Protein AF-A0A7J4XM29-F1 (afdb_monomer_lite)

Organism: NCBI:txid291644

Structure (mmCIF, N/CA/C/O backbone):
data_AF-A0A7J4XM29-F1
#
_entry.id   AF-A0A7J4XM29-F1
#
loop_
_atom_site.group_PDB
_atom_site.id
_atom_site.type_symbol
_atom_site.label_atom_id
_atom_site.label_alt_id
_atom_site.label_comp_id
_atom_site.label_asym_id
_atom_site.label_entity_id
_atom_site.label_seq_id
_atom_site.pdbx_PDB_ins_code
_atom_site.Cartn_x
_atom_site.Cartn_y
_atom_site.Cartn_z
_atom_site.occupancy
_atom_site.B_iso_or_equiv
_atom_site.auth_seq_id
_atom_site.auth_comp_id
_atom_site.auth_asym_id
_atom_site.auth_atom_id
_atom_site.pdbx_PDB_model_num
ATOM 1 N N . MET A 1 1 ? -14.703 -22.993 37.591 1.00 42.66 1 MET A N 1
ATOM 2 C CA . MET A 1 1 ? -14.821 -21.606 37.090 1.00 42.66 1 MET A CA 1
ATOM 3 C C . MET A 1 1 ? -14.765 -21.640 35.570 1.00 42.66 1 MET A C 1
ATOM 5 O O . MET A 1 1 ? -13.708 -21.912 35.021 1.00 42.66 1 MET A O 1
ATOM 9 N N . SER A 1 2 ? -15.906 -21.482 34.892 1.00 49.12 2 SER A N 1
ATOM 10 C CA . SER A 1 2 ? -15.958 -21.470 33.424 1.00 49.12 2 SER A CA 1
ATOM 11 C C . SER A 1 2 ? -15.555 -20.079 32.934 1.00 49.12 2 SER A C 1
ATOM 13 O O . SER A 1 2 ? -16.334 -19.129 33.025 1.00 49.12 2 SER A O 1
ATOM 15 N N . GLY A 1 3 ? -14.299 -19.936 32.511 1.00 53.16 3 GLY A N 1
ATOM 16 C CA . GLY A 1 3 ? -13.792 -18.705 31.917 1.00 53.16 3 GLY A CA 1
ATOM 17 C C . GLY A 1 3 ? -14.450 -18.487 30.561 1.00 53.16 3 GLY A C 1
ATOM 18 O O . GLY A 1 3 ? -14.060 -19.106 29.573 1.00 53.16 3 GLY A O 1
ATOM 19 N N . LYS A 1 4 ? -15.460 -17.616 30.504 1.00 55.41 4 LYS A N 1
ATOM 20 C CA . LYS A 1 4 ? -15.995 -17.112 29.236 1.00 55.41 4 LYS A CA 1
ATOM 21 C C . LYS A 1 4 ? -14.848 -16.416 28.494 1.00 55.41 4 LYS A C 1
ATOM 23 O O . LYS A 1 4 ? -14.436 -15.330 28.894 1.00 55.41 4 LYS A O 1
ATOM 28 N N . LYS A 1 5 ? -14.318 -17.036 27.433 1.00 58.31 5 LYS A N 1
ATOM 29 C CA . LYS A 1 5 ? -13.431 -16.353 26.482 1.00 58.31 5 LYS A CA 1
ATOM 30 C C . LYS A 1 5 ? -14.213 -15.166 25.916 1.00 58.31 5 LYS A C 1
ATOM 32 O O . LYS A 1 5 ? -15.247 -15.372 25.279 1.00 58.31 5 LYS A O 1
ATOM 37 N N . LYS A 1 6 ? -13.765 -13.937 26.194 1.00 58.62 6 LYS A N 1
ATOM 38 C CA . LYS A 1 6 ? -14.266 -12.748 25.495 1.00 58.62 6 LYS A CA 1
ATOM 39 C C . LYS A 1 6 ? -14.038 -12.994 24.003 1.00 58.62 6 LYS A C 1
ATOM 41 O O . LYS A 1 6 ? -12.920 -13.318 23.613 1.00 58.62 6 LYS A O 1
ATOM 46 N N . LYS A 1 7 ? -15.098 -12.920 23.193 1.00 61.44 7 LYS A N 1
ATOM 47 C CA . LYS A 1 7 ? -14.943 -12.843 21.739 1.00 61.44 7 LYS A CA 1
ATOM 48 C C . LYS A 1 7 ? -14.184 -11.549 21.472 1.00 61.44 7 LYS A C 1
ATOM 50 O O . LYS A 1 7 ? -14.663 -10.486 21.848 1.00 61.44 7 LYS A O 1
ATOM 55 N N . GLU A 1 8 ? -12.984 -11.665 20.929 1.00 72.81 8 GLU A N 1
ATOM 56 C CA . GLU A 1 8 ? -12.217 -10.518 20.469 1.00 72.81 8 GLU A CA 1
ATOM 57 C C . GLU A 1 8 ? -12.976 -9.919 19.281 1.00 72.81 8 GLU A C 1
ATOM 59 O O . GLU A 1 8 ? -13.204 -10.593 18.273 1.00 72.81 8 GLU A O 1
ATOM 64 N N . GLU A 1 9 ? -13.495 -8.706 19.453 1.00 78.25 9 GLU A N 1
ATOM 65 C CA . GLU A 1 9 ? -14.190 -8.001 18.382 1.00 78.25 9 GLU A CA 1
ATOM 66 C C . GLU A 1 9 ? -13.149 -7.543 17.365 1.00 78.25 9 GLU A C 1
ATOM 68 O O . GLU A 1 9 ? -12.278 -6.728 17.659 1.00 78.25 9 GLU A O 1
ATOM 73 N N . LEU A 1 10 ? -13.213 -8.117 16.163 1.00 78.00 10 LEU A N 1
ATOM 74 C CA . LEU A 1 10 ? -12.356 -7.708 15.061 1.00 78.00 10 LEU A CA 1
ATOM 75 C C . LEU A 1 10 ? -12.728 -6.289 14.630 1.00 78.00 10 LEU A C 1
ATOM 77 O O . LEU A 1 10 ? -13.909 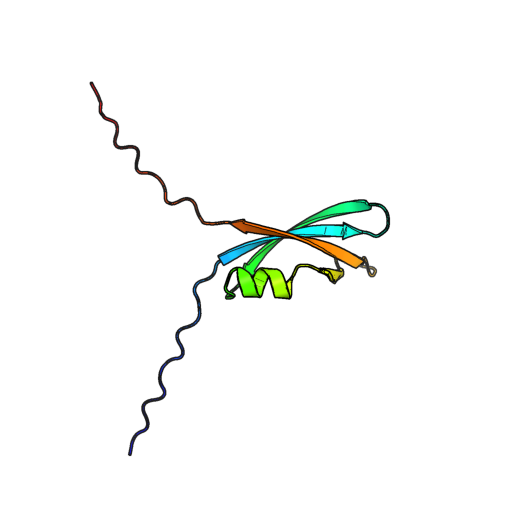-5.996 14.429 1.00 78.00 10 LEU A O 1
ATOM 81 N N . LEU A 1 11 ? -11.716 -5.450 14.402 1.00 81.25 11 LEU A N 1
ATOM 82 C CA . LEU A 1 11 ? -11.906 -4.120 13.827 1.00 81.25 11 LEU A CA 1
ATOM 83 C C . LEU A 1 11 ? -12.710 -4.196 12.513 1.00 81.25 11 LEU A C 1
ATOM 85 O O . LEU A 1 11 ? -12.557 -5.170 11.755 1.00 81.25 11 LEU A O 1
ATOM 89 N N . PRO A 1 12 ? -13.562 -3.192 12.223 1.00 85.81 12 PRO A N 1
ATOM 90 C CA . PRO A 1 12 ? -14.254 -3.108 10.945 1.00 85.81 12 PRO A CA 1
ATOM 91 C C . PRO A 1 12 ? -13.245 -3.011 9.797 1.00 85.81 12 PRO A C 1
ATOM 93 O O . PRO A 1 12 ? -12.123 -2.535 9.971 1.00 85.81 12 PRO A O 1
ATOM 96 N N . PHE A 1 13 ? -13.643 -3.481 8.615 1.00 89.00 13 PHE A N 1
ATOM 97 C CA . PHE A 1 13 ? -12.830 -3.274 7.424 1.00 89.00 13 PHE A CA 1
ATOM 98 C C . PHE A 1 13 ? -12.866 -1.803 7.010 1.00 89.00 13 PHE A C 1
ATOM 100 O O . PHE A 1 13 ? -13.942 -1.210 6.929 1.00 89.00 13 PHE A O 1
ATOM 107 N N . ILE A 1 14 ? -11.698 -1.262 6.681 1.00 91.44 14 ILE A N 1
ATOM 108 C CA . ILE A 1 14 ? -11.547 -0.029 5.908 1.00 91.44 14 ILE A CA 1
ATOM 109 C C . ILE A 1 14 ? -10.933 -0.373 4.553 1.00 91.44 14 ILE A C 1
ATOM 111 O O . ILE A 1 14 ? -10.179 -1.341 4.442 1.00 91.44 14 ILE A O 1
ATOM 115 N N . TYR A 1 15 ? -11.242 0.410 3.525 1.00 94.94 15 TYR A N 1
ATOM 116 C CA . TYR A 1 15 ? -10.582 0.291 2.231 1.00 94.94 15 TYR A CA 1
ATOM 117 C C . TYR A 1 15 ? -9.439 1.290 2.167 1.00 94.94 15 TYR A C 1
ATOM 119 O O . TYR A 1 15 ? -9.619 2.465 2.472 1.00 94.94 15 TYR A O 1
ATOM 127 N N . VAL A 1 16 ? -8.262 0.828 1.761 1.00 96.69 16 VAL A N 1
ATOM 128 C CA . VAL A 1 16 ? -7.088 1.686 1.601 1.00 96.69 16 VAL A CA 1
ATOM 129 C C . VAL A 1 16 ? -6.619 1.620 0.165 1.00 96.69 16 VAL A C 1
ATOM 131 O O . VAL A 1 16 ? -6.394 0.533 -0.369 1.00 96.69 16 VAL A O 1
ATOM 134 N N . LYS A 1 17 ? -6.470 2.787 -0.458 1.00 98.06 17 LYS A N 1
ATOM 135 C CA . LYS A 1 17 ? -5.776 2.954 -1.731 1.00 98.06 17 LYS A CA 1
ATOM 136 C C . LYS A 1 17 ? -4.305 3.238 -1.448 1.00 98.06 17 LYS A C 1
ATOM 138 O O . LYS A 1 17 ? -3.972 4.226 -0.800 1.00 98.06 17 LYS A O 1
ATOM 143 N N . VAL A 1 18 ? -3.437 2.354 -1.913 1.00 98.31 18 VAL A N 1
ATOM 144 C CA . VAL A 1 18 ? -1.990 2.387 -1.701 1.00 98.31 18 VAL A CA 1
ATOM 145 C C . VAL A 1 18 ? -1.334 2.882 -2.980 1.00 98.31 18 VAL A C 1
ATOM 147 O O . VAL A 1 18 ? -1.474 2.243 -4.020 1.00 98.31 18 VAL A O 1
ATOM 150 N N . PHE A 1 19 ? -0.637 4.014 -2.909 1.00 98.69 19 PHE A N 1
ATOM 151 C CA . PHE A 1 19 ? 0.058 4.617 -4.044 1.00 98.69 19 PHE A CA 1
ATOM 152 C C . PHE A 1 19 ? 1.529 4.227 -4.021 1.00 98.69 19 PHE A C 1
ATOM 154 O O . PHE A 1 19 ? 2.220 4.397 -3.012 1.00 98.69 19 PHE A O 1
ATOM 161 N N . LEU A 1 20 ? 2.005 3.725 -5.152 1.00 98.69 20 LEU A N 1
ATOM 162 C CA . LEU A 1 20 ? 3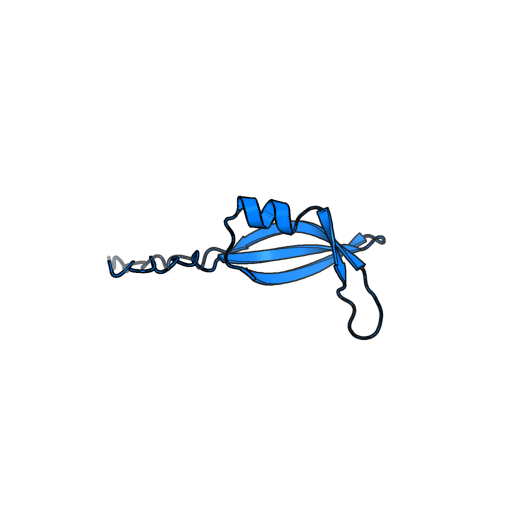.313 3.121 -5.317 1.00 98.69 20 LEU A CA 1
ATOM 163 C C . LEU A 1 20 ? 4.131 3.884 -6.352 1.00 98.69 20 LEU A C 1
ATOM 165 O O . LEU A 1 20 ? 3.593 4.348 -7.353 1.00 98.69 20 LEU A O 1
ATOM 169 N N . ARG A 1 21 ? 5.442 3.985 -6.135 1.00 98.69 21 ARG A N 1
ATOM 170 C CA . ARG A 1 21 ? 6.384 4.566 -7.093 1.00 98.69 21 ARG A CA 1
ATOM 171 C C . ARG A 1 21 ? 7.649 3.724 -7.168 1.00 98.69 21 ARG A C 1
ATOM 173 O O . ARG A 1 21 ? 8.226 3.384 -6.137 1.00 98.69 21 ARG A O 1
ATOM 180 N N . ASP A 1 22 ? 8.085 3.376 -8.371 1.00 98.12 22 ASP A N 1
ATOM 181 C CA . ASP A 1 22 ? 9.357 2.679 -8.563 1.00 98.12 22 ASP A CA 1
ATOM 182 C C . ASP A 1 22 ? 10.562 3.641 -8.484 1.00 98.12 22 ASP A C 1
ATOM 184 O O . ASP A 1 22 ? 10.431 4.851 -8.283 1.00 98.12 22 ASP A O 1
ATOM 188 N N . ARG A 1 23 ? 11.776 3.106 -8.652 1.00 96.44 23 ARG A N 1
ATOM 189 C CA . ARG A 1 23 ? 13.010 3.913 -8.628 1.00 96.44 23 ARG A CA 1
ATOM 190 C C . ARG A 1 23 ? 13.159 4.865 -9.820 1.00 96.44 23 ARG A C 1
ATOM 192 O O . ARG A 1 23 ? 13.954 5.794 -9.733 1.00 96.44 23 ARG A O 1
ATOM 199 N N . GLN A 1 24 ? 12.449 4.619 -10.918 1.00 97.31 24 GLN A N 1
ATOM 200 C CA . GLN A 1 24 ? 12.478 5.439 -12.132 1.00 97.31 24 GLN A CA 1
ATOM 201 C C . GLN A 1 24 ? 11.388 6.522 -12.118 1.00 97.31 24 GLN A C 1
ATOM 203 O O . GLN A 1 24 ? 11.371 7.388 -12.988 1.00 97.31 24 GLN A O 1
ATOM 208 N N . GLY A 1 25 ? 10.504 6.505 -11.116 1.00 97.38 25 GLY A N 1
ATOM 209 C CA . GLY A 1 25 ? 9.407 7.451 -10.963 1.00 97.38 25 GLY A CA 1
ATOM 210 C C . GLY A 1 25 ? 8.082 6.976 -11.557 1.00 97.38 25 GLY A C 1
ATOM 211 O O . GLY A 1 25 ? 7.122 7.742 -11.527 1.00 97.38 25 GLY A O 1
ATOM 212 N N . LYS A 1 26 ? 7.990 5.739 -12.062 1.00 97.94 26 LYS A N 1
ATOM 213 C CA . LYS A 1 26 ? 6.727 5.169 -12.537 1.00 97.94 26 LYS A CA 1
ATOM 214 C C . LYS A 1 26 ? 5.797 4.928 -11.355 1.00 97.94 26 LYS A C 1
ATOM 216 O O . LYS A 1 26 ? 6.180 4.278 -10.382 1.00 97.94 26 LYS A O 1
ATOM 221 N N . GLU A 1 27 ? 4.578 5.441 -11.465 1.00 98.06 27 GLU A N 1
ATOM 222 C CA . GLU A 1 27 ? 3.543 5.317 -10.441 1.00 98.06 27 GLU A CA 1
ATOM 223 C C . GLU A 1 27 ? 2.562 4.183 -10.755 1.00 98.06 27 GLU A C 1
ATOM 225 O O . GLU A 1 27 ? 2.315 3.862 -11.918 1.00 98.06 27 GLU A O 1
ATOM 230 N N . ASP A 1 28 ? 2.013 3.583 -9.703 1.00 97.62 28 ASP A N 1
ATOM 231 C CA . ASP A 1 28 ? 0.932 2.596 -9.749 1.00 97.62 28 ASP A CA 1
ATOM 232 C C . ASP A 1 28 ? 0.117 2.671 -8.444 1.00 97.62 28 ASP A C 1
ATOM 234 O O . ASP A 1 28 ? 0.501 3.367 -7.498 1.00 97.62 28 ASP A O 1
ATOM 238 N N . TYR A 1 29 ? -1.013 1.974 -8.361 1.00 97.88 29 TYR A N 1
ATOM 239 C CA . TYR A 1 29 ? -1.775 1.858 -7.125 1.00 97.88 29 TYR A CA 1
ATOM 240 C C . TYR A 1 29 ? -2.562 0.553 -7.038 1.00 97.88 29 TYR A C 1
ATOM 242 O O . TYR A 1 29 ? -2.943 -0.048 -8.037 1.00 97.88 29 TYR A O 1
ATOM 250 N N . PHE A 1 30 ? -2.898 0.162 -5.813 1.00 96.44 30 PHE A N 1
ATOM 251 C CA . PHE A 1 30 ? -3.899 -0.872 -5.564 1.00 96.44 30 PHE A CA 1
ATOM 252 C C . PHE A 1 30 ? -4.829 -0.464 -4.425 1.00 96.44 30 PHE A C 1
ATOM 254 O O . PHE A 1 30 ? -4.486 0.370 -3.588 1.00 96.44 30 PHE A O 1
ATOM 261 N N . THR A 1 31 ? -6.014 -1.063 -4.383 1.00 96.62 31 THR A N 1
ATOM 262 C CA . THR A 1 31 ? -6.970 -0.883 -3.288 1.00 96.62 31 THR A CA 1
ATOM 263 C C . THR A 1 31 ? -7.175 -2.209 -2.580 1.00 96.62 31 THR A C 1
ATOM 265 O O . THR A 1 31 ? -7.372 -3.234 -3.229 1.00 96.62 31 THR A O 1
ATOM 268 N N . THR A 1 32 ? -7.137 -2.199 -1.251 1.00 95.31 32 THR A N 1
ATOM 269 C CA . THR A 1 32 ? -7.312 -3.412 -0.449 1.00 95.31 32 THR A CA 1
ATOM 270 C C . THR A 1 32 ? -8.127 -3.142 0.819 1.00 95.31 32 THR A C 1
ATOM 272 O O . THR A 1 32 ? -7.960 -2.083 1.433 1.00 95.31 32 THR A O 1
ATOM 275 N N . PRO A 1 33 ? -9.031 -4.057 1.219 1.00 95.00 33 PRO A N 1
ATOM 276 C CA . PRO A 1 33 ? -9.677 -3.994 2.520 1.00 95.00 33 PRO A CA 1
ATOM 277 C C . PRO A 1 33 ? -8.727 -4.488 3.623 1.00 95.00 33 PRO A C 1
ATOM 279 O O . PRO A 1 33 ? -8.152 -5.572 3.525 1.00 95.00 33 PRO A O 1
ATOM 282 N N . ILE A 1 34 ? -8.606 -3.735 4.715 1.00 93.81 34 ILE A N 1
ATOM 283 C CA . ILE A 1 34 ? -7.776 -4.090 5.879 1.00 93.81 34 ILE A CA 1
ATOM 284 C C . ILE A 1 34 ? -8.551 -3.916 7.184 1.00 93.81 34 ILE A C 1
ATOM 286 O O . ILE A 1 34 ? -9.502 -3.144 7.254 1.00 93.81 34 ILE A O 1
ATOM 290 N N . ARG A 1 35 ? -8.122 -4.621 8.236 1.00 92.75 35 ARG A N 1
ATOM 291 C CA . ARG A 1 35 ? -8.629 -4.459 9.610 1.00 92.75 35 ARG A CA 1
ATOM 292 C C . ARG A 1 35 ? -7.588 -3.768 10.485 1.00 92.75 35 ARG A C 1
ATOM 294 O O . ARG A 1 35 ? -7.104 -4.347 11.451 1.00 92.75 35 ARG A O 1
ATOM 301 N N . LEU A 1 36 ? -7.206 -2.566 10.079 1.00 92.06 36 LEU A N 1
ATOM 302 C CA . LEU A 1 36 ? -6.298 -1.685 10.805 1.00 92.06 36 LEU A CA 1
ATOM 303 C C . LEU A 1 36 ? -6.991 -0.341 11.001 1.00 92.06 36 LEU A C 1
ATOM 305 O O . LEU A 1 36 ? -7.843 0.039 10.198 1.00 92.06 36 LEU A O 1
ATOM 309 N N . THR A 1 37 ? -6.608 0.383 12.045 1.00 92.50 37 THR A N 1
ATOM 310 C CA . THR A 1 37 ? -6.909 1.816 12.138 1.00 92.50 37 THR A CA 1
ATOM 311 C C . THR A 1 37 ? -6.166 2.585 11.043 1.00 92.50 37 THR A C 1
ATOM 313 O O . THR A 1 37 ? -5.200 2.085 10.463 1.00 92.50 37 THR A O 1
ATOM 316 N N . GLU A 1 38 ? -6.583 3.817 10.758 1.00 92.19 38 GLU A N 1
ATOM 317 C CA . GLU A 1 38 ? -5.921 4.657 9.749 1.00 92.19 38 GLU A CA 1
ATOM 318 C C . GLU A 1 38 ? -4.439 4.901 10.082 1.00 92.19 38 GLU A C 1
ATOM 320 O O . GLU A 1 38 ? -3.575 4.781 9.213 1.00 92.19 38 GLU A O 1
ATOM 325 N N . ASP A 1 39 ? -4.126 5.136 11.360 1.00 95.25 39 ASP A N 1
ATOM 326 C CA . ASP A 1 39 ? -2.753 5.316 11.844 1.00 95.25 39 ASP A CA 1
ATOM 327 C C . ASP A 1 39 ? -1.898 4.057 11.660 1.00 95.25 39 ASP A C 1
ATOM 329 O O . ASP A 1 39 ? -0.729 4.126 11.266 1.00 95.25 39 ASP A O 1
ATOM 333 N N . GLU A 1 40 ? -2.462 2.885 11.955 1.00 95.94 40 GLU A N 1
ATOM 334 C CA . GLU A 1 40 ? -1.788 1.605 11.741 1.00 95.94 40 GLU A CA 1
ATOM 335 C C . GLU A 1 40 ? -1.593 1.326 10.253 1.00 95.94 40 GLU A C 1
ATOM 337 O O . GLU A 1 40 ? -0.517 0.877 9.861 1.00 95.94 40 GLU A O 1
ATOM 342 N N . ALA A 1 41 ? -2.584 1.643 9.419 1.00 95.56 41 ALA A N 1
ATOM 343 C CA . ALA A 1 41 ? -2.480 1.537 7.971 1.00 95.56 41 ALA A CA 1
ATOM 344 C C . ALA A 1 41 ? -1.348 2.425 7.439 1.00 95.56 41 ALA A C 1
ATOM 346 O O . ALA A 1 41 ? -0.505 1.957 6.672 1.00 95.56 41 ALA A O 1
ATOM 347 N N . HIS A 1 42 ? -1.265 3.676 7.897 1.00 97.00 42 HIS A N 1
ATOM 348 C CA . HIS A 1 42 ? -0.205 4.596 7.493 1.00 97.00 42 HIS A CA 1
ATOM 349 C C . HIS A 1 42 ? 1.181 4.058 7.873 1.00 97.00 42 HIS A C 1
ATOM 351 O O . HIS A 1 42 ? 2.074 4.007 7.027 1.00 97.00 42 HIS A O 1
ATOM 357 N N . LYS A 1 43 ? 1.358 3.579 9.113 1.00 97.56 43 LYS A N 1
ATOM 358 C CA . LYS A 1 43 ? 2.613 2.953 9.583 1.00 97.56 43 LYS A CA 1
ATOM 359 C C . LYS A 1 43 ? 2.943 1.646 8.856 1.00 97.56 43 LYS A C 1
ATOM 361 O O . LYS A 1 43 ? 4.113 1.280 8.725 1.00 97.56 43 LYS A O 1
ATOM 366 N N . TYR A 1 44 ? 1.923 0.905 8.439 1.00 96.69 44 TYR A N 1
ATOM 367 C CA . TYR A 1 44 ? 2.094 -0.366 7.755 1.00 96.69 44 TYR A CA 1
ATOM 368 C C . TYR A 1 44 ? 2.500 -0.172 6.293 1.00 96.69 44 TYR A C 1
ATOM 370 O O . TYR A 1 44 ? 3.407 -0.855 5.834 1.00 96.69 44 TYR A O 1
ATOM 378 N N . TYR A 1 45 ? 1.882 0.757 5.567 1.00 97.81 45 TYR A N 1
ATOM 379 C CA . TYR A 1 45 ? 2.121 0.918 4.133 1.00 97.81 45 TYR A CA 1
ATOM 380 C C . TYR A 1 45 ? 3.230 1.920 3.810 1.00 97.81 45 TYR A C 1
ATOM 382 O O . TYR A 1 45 ? 4.152 1.584 3.062 1.00 97.81 45 TYR A O 1
ATOM 390 N N . VAL A 1 46 ? 3.157 3.141 4.347 1.00 98.25 46 VAL A N 1
ATOM 391 C CA . VAL A 1 46 ? 4.011 4.252 3.904 1.00 98.25 46 VAL A CA 1
ATOM 392 C C . VAL A 1 46 ? 5.476 3.984 4.248 1.00 98.25 46 VAL A C 1
ATOM 394 O O . VAL A 1 46 ? 5.816 3.595 5.362 1.00 98.25 46 VAL A O 1
ATOM 397 N N . GLY A 1 47 ? 6.356 4.181 3.267 1.00 98.31 47 G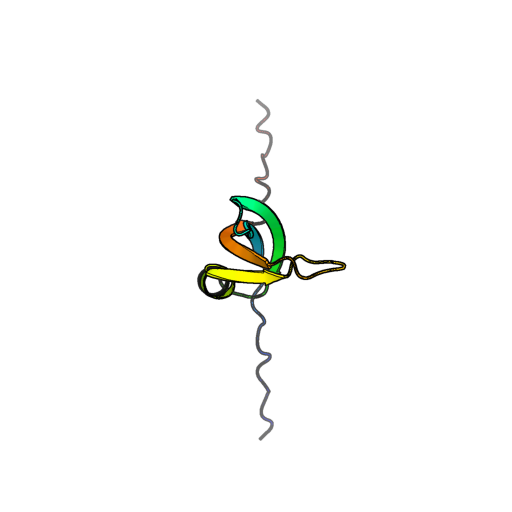LY A N 1
ATOM 398 C CA . GLY A 1 47 ? 7.792 3.936 3.390 1.00 98.31 47 GLY A CA 1
ATOM 399 C C . GLY A 1 47 ? 8.221 2.489 3.121 1.00 98.31 47 GLY A C 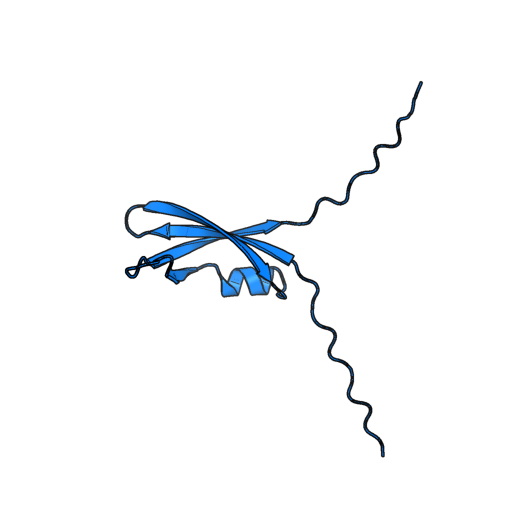1
ATOM 400 O O . GLY A 1 47 ? 9.420 2.210 3.136 1.00 98.31 47 GLY A O 1
ATOM 401 N N . ARG A 1 48 ? 7.288 1.561 2.854 1.00 98.06 48 ARG A N 1
ATOM 402 C CA . ARG A 1 48 ? 7.616 0.160 2.538 1.00 98.06 48 ARG A CA 1
ATOM 403 C C . ARG A 1 48 ? 7.706 -0.098 1.041 1.00 98.06 48 ARG A C 1
ATOM 405 O O . ARG A 1 48 ? 6.950 0.469 0.256 1.00 98.06 48 ARG A O 1
ATOM 412 N N . TRP A 1 49 ? 8.606 -1.002 0.666 1.00 97.94 49 TRP A N 1
ATOM 413 C CA . TRP A 1 49 ? 8.727 -1.516 -0.695 1.00 97.94 49 TRP A CA 1
ATOM 414 C C . TRP A 1 49 ? 7.847 -2.753 -0.875 1.00 97.94 49 TRP A C 1
ATOM 416 O O . TRP A 1 49 ? 7.884 -3.667 -0.052 1.00 97.94 49 TRP A O 1
ATOM 426 N N . TRP A 1 50 ? 7.083 -2.772 -1.960 1.00 96.12 50 TRP A N 1
ATOM 427 C CA . TRP A 1 50 ? 6.144 -3.824 -2.330 1.00 96.12 50 TRP A CA 1
ATOM 428 C C . TRP A 1 50 ? 6.586 -4.468 -3.635 1.00 96.12 50 TRP A C 1
ATOM 430 O O . TRP A 1 50 ? 6.952 -3.761 -4.571 1.00 96.12 50 TRP A O 1
ATOM 440 N N . ASN A 1 51 ? 6.555 -5.799 -3.697 1.00 96.38 51 ASN A N 1
ATOM 441 C CA . ASN A 1 51 ? 6.797 -6.519 -4.941 1.00 96.38 51 ASN A CA 1
ATOM 442 C C . ASN A 1 51 ? 5.492 -6.612 -5.736 1.00 96.38 51 ASN A C 1
ATOM 444 O O . ASN A 1 51 ? 4.581 -7.337 -5.344 1.00 96.38 51 ASN A O 1
ATOM 448 N N . MET A 1 52 ? 5.422 -5.862 -6.831 1.00 95.00 52 MET A N 1
ATOM 449 C CA . MET A 1 52 ? 4.306 -5.832 -7.781 1.00 95.00 52 MET A CA 1
ATOM 450 C C . MET A 1 52 ? 4.586 -6.689 -9.023 1.00 95.00 52 MET A C 1
ATOM 452 O O . MET A 1 52 ? 3.878 -6.610 -10.026 1.00 95.00 52 MET A O 1
ATOM 456 N N . GLY A 1 53 ? 5.656 -7.477 -8.974 1.00 93.44 53 GLY A N 1
ATOM 457 C CA . GLY A 1 53 ? 6.042 -8.410 -10.011 1.00 93.44 53 GLY A CA 1
ATOM 458 C C . GLY A 1 53 ? 5.074 -9.579 -10.134 1.00 93.44 53 GLY A C 1
ATOM 459 O O . GLY A 1 53 ? 4.648 -10.135 -9.125 1.00 93.44 53 GLY A O 1
ATOM 460 N N . ILE A 1 54 ? 4.762 -9.981 -11.367 1.00 90.25 54 ILE A N 1
ATOM 461 C CA . ILE A 1 54 ? 4.056 -11.245 -11.635 1.00 90.25 54 ILE A CA 1
ATOM 462 C C . ILE A 1 54 ? 5.080 -12.340 -11.946 1.00 90.25 54 ILE A C 1
ATOM 464 O O . ILE A 1 54 ? 5.129 -13.356 -11.262 1.00 90.25 54 ILE A O 1
ATOM 468 N N . GLU A 1 55 ? 5.915 -12.115 -12.964 1.00 94.31 55 GLU A N 1
ATOM 469 C CA . GLU A 1 55 ? 6.941 -13.074 -13.400 1.00 94.31 55 GLU A CA 1
ATOM 470 C C . GLU A 1 55 ? 8.322 -12.788 -12.795 1.00 94.31 55 GLU A C 1
ATOM 472 O O . GLU A 1 55 ? 9.069 -13.713 -12.495 1.00 94.31 55 GLU A O 1
ATOM 477 N N . ASN A 1 56 ? 8.657 -11.509 -12.606 1.00 93.56 56 ASN A N 1
ATOM 478 C CA . ASN A 1 56 ? 9.936 -11.050 -12.066 1.00 93.56 56 ASN A CA 1
ATOM 479 C C . ASN A 1 56 ? 9.697 -10.008 -10.981 1.00 93.56 56 ASN A C 1
ATOM 481 O O . ASN A 1 56 ? 8.723 -9.263 -11.074 1.00 93.56 56 ASN A O 1
ATOM 485 N N . ASP A 1 57 ? 10.619 -9.899 -10.025 1.00 95.44 57 ASP A N 1
ATOM 486 C CA . ASP A 1 57 ? 10.554 -8.887 -8.973 1.00 95.44 57 ASP A CA 1
ATOM 487 C C . ASP A 1 57 ? 10.438 -7.475 -9.552 1.00 95.44 57 ASP A C 1
ATOM 489 O O . ASP A 1 57 ? 11.289 -7.012 -10.316 1.00 95.44 57 ASP A O 1
ATOM 493 N N . TYR A 1 58 ? 9.396 -6.764 -9.131 1.00 96.62 58 TYR A N 1
ATOM 494 C CA . TYR A 1 58 ? 9.181 -5.371 -9.487 1.00 96.62 58 TYR A CA 1
ATOM 495 C C . TYR A 1 58 ? 8.838 -4.574 -8.231 1.00 96.62 58 TYR A C 1
ATOM 497 O O . TYR A 1 58 ? 7.691 -4.503 -7.793 1.00 96.62 58 TYR A O 1
ATOM 505 N N . LEU A 1 59 ? 9.878 -4.023 -7.601 1.00 98.00 59 LEU A N 1
ATOM 506 C CA . LEU A 1 59 ? 9.764 -3.336 -6.318 1.00 98.00 59 LEU A CA 1
ATOM 507 C C . LEU A 1 59 ? 9.307 -1.887 -6.491 1.00 98.00 59 LEU A C 1
ATOM 509 O O . LEU A 1 59 ? 9.963 -1.094 -7.169 1.00 98.00 59 LEU A O 1
ATOM 513 N N . MET A 1 60 ? 8.243 -1.518 -5.784 1.00 98.50 60 MET A N 1
ATOM 514 C CA . MET A 1 60 ? 7.723 -0.154 -5.747 1.00 98.50 60 MET A CA 1
ATOM 515 C C . MET A 1 60 ? 7.555 0.334 -4.306 1.00 98.50 60 MET A C 1
ATOM 517 O O . MET A 1 60 ? 7.065 -0.391 -3.442 1.00 98.50 60 MET A O 1
ATOM 521 N N . LEU A 1 61 ? 7.971 1.568 -4.031 1.00 98.69 61 LEU A N 1
ATOM 522 C CA . LEU A 1 61 ? 7.834 2.216 -2.733 1.00 98.69 61 LEU A CA 1
ATOM 523 C C . LEU A 1 61 ? 6.409 2.736 -2.565 1.00 98.69 61 LEU A C 1
ATOM 525 O O . LEU A 1 61 ? 5.948 3.539 -3.374 1.00 98.69 61 LEU A O 1
ATOM 529 N N . CYS A 1 62 ? 5.746 2.371 -1.474 1.00 98.62 62 CYS A N 1
ATOM 530 C CA . CYS A 1 62 ? 4.533 3.057 -1.060 1.00 98.62 62 CYS A CA 1
ATOM 531 C C . CYS A 1 62 ? 4.882 4.434 -0.490 1.00 98.62 62 CYS A C 1
ATOM 533 O O . CYS A 1 62 ? 5.446 4.539 0.601 1.00 98.62 62 CYS A O 1
ATOM 535 N N . TYR A 1 63 ? 4.521 5.495 -1.208 1.00 98.38 63 TYR A N 1
ATOM 536 C CA . TYR A 1 63 ? 4.807 6.877 -0.804 1.00 98.38 63 TYR A CA 1
ATOM 537 C C . TYR A 1 63 ? 3.587 7.604 -0.228 1.00 98.38 63 TYR A C 1
ATOM 539 O O . TYR A 1 63 ? 3.746 8.654 0.391 1.00 98.38 63 TYR A O 1
ATOM 547 N N . LYS A 1 64 ? 2.379 7.063 -0.418 1.00 98.06 64 LYS A N 1
ATOM 548 C CA . LYS A 1 64 ? 1.124 7.647 0.067 1.00 98.06 64 LYS A CA 1
ATOM 549 C C . LYS A 1 64 ? 0.053 6.564 0.206 1.00 98.06 64 LYS A C 1
ATOM 551 O O . LYS A 1 64 ? 0.026 5.614 -0.573 1.00 98.06 64 LYS A O 1
ATOM 556 N N . ILE A 1 65 ? -0.859 6.749 1.156 1.00 98.25 65 ILE A N 1
ATOM 557 C CA . ILE A 1 65 ? -2.131 6.025 1.199 1.00 98.25 65 ILE A CA 1
ATOM 558 C C . ILE A 1 65 ? -3.312 6.998 1.239 1.00 98.25 65 ILE A C 1
ATOM 560 O O . ILE A 1 65 ? -3.158 8.143 1.661 1.00 98.25 65 ILE A O 1
ATOM 564 N N . GLU A 1 66 ? -4.484 6.528 0.827 1.00 97.69 66 GLU A N 1
ATOM 565 C CA . GLU A 1 66 ? -5.776 7.189 1.038 1.00 97.69 66 GLU A CA 1
ATOM 566 C C . GLU A 1 66 ? -6.767 6.194 1.636 1.00 97.69 66 GLU A C 1
ATOM 568 O O . GLU A 1 66 ? -6.873 5.056 1.170 1.00 97.69 66 GLU A O 1
ATOM 573 N N . ILE A 1 67 ? -7.500 6.626 2.659 1.00 95.31 67 ILE A N 1
ATOM 574 C CA . ILE A 1 67 ? -8.590 5.849 3.244 1.00 95.31 67 ILE A CA 1
ATOM 575 C C . ILE A 1 67 ? -9.849 6.131 2.431 1.00 95.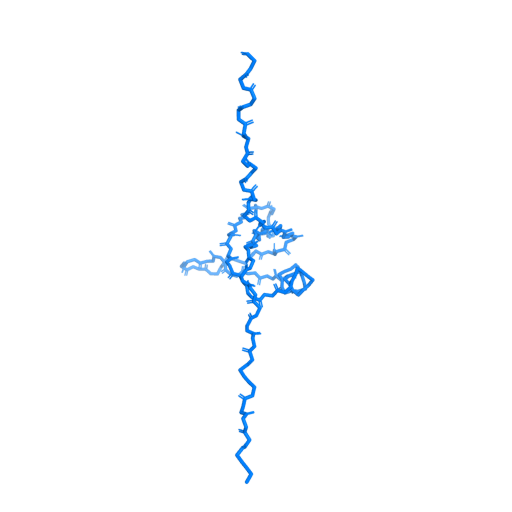31 67 ILE A C 1
ATOM 577 O O . ILE A 1 67 ? -10.258 7.278 2.267 1.00 95.31 67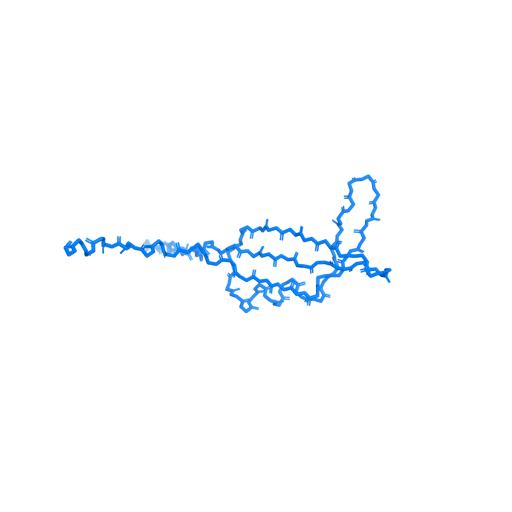 ILE A O 1
ATOM 581 N N . LEU A 1 68 ? -10.447 5.075 1.892 1.00 92.06 68 LEU A N 1
ATOM 582 C CA . LEU A 1 68 ? -11.702 5.144 1.163 1.00 92.06 68 LEU A CA 1
ATOM 583 C C . LEU A 1 68 ? -12.824 4.810 2.143 1.00 92.06 68 LEU A C 1
ATOM 585 O O . LEU A 1 68 ? -13.026 3.649 2.514 1.00 92.06 68 LEU A O 1
ATOM 589 N N . HIS A 1 69 ? -13.555 5.831 2.572 1.00 78.31 69 HIS A N 1
ATOM 590 C CA . HIS A 1 69 ? -14.813 5.614 3.268 1.00 78.31 69 HIS A CA 1
ATOM 591 C C . HIS A 1 69 ? -15.875 5.294 2.215 1.00 78.31 69 HIS A C 1
ATOM 593 O O . HIS A 1 69 ? -15.996 6.053 1.253 1.00 78.31 69 HIS A O 1
ATOM 599 N N . PRO A 1 70 ? -16.640 4.195 2.346 1.00 68.12 70 PRO A N 1
ATOM 600 C CA . PRO A 1 70 ? -17.849 4.063 1.553 1.00 68.12 70 PRO A CA 1
ATOM 601 C C . PRO A 1 70 ? -18.696 5.299 1.850 1.00 68.12 70 PRO A C 1
ATOM 603 O O . PRO A 1 70 ? -19.008 5.563 3.015 1.00 68.12 70 PRO A O 1
ATOM 606 N N . GLU A 1 71 ? -18.978 6.090 0.816 1.00 61.88 71 GLU A N 1
ATOM 607 C CA . GLU A 1 71 ? -19.841 7.260 0.919 1.00 61.88 71 GLU A CA 1
ATOM 608 C C . GLU A 1 71 ? -21.098 6.828 1.678 1.00 61.88 71 GLU A C 1
ATOM 610 O O . GLU A 1 71 ? -21.775 5.868 1.291 1.00 61.88 71 GLU A O 1
ATOM 615 N N . LYS A 1 72 ? -21.396 7.487 2.803 1.00 53.34 72 LYS A N 1
ATOM 616 C CA . LYS A 1 72 ? -22.749 7.409 3.343 1.00 53.34 72 LYS A CA 1
ATOM 617 C C . LYS A 1 72 ? -23.599 8.007 2.239 1.00 53.34 72 LYS A C 1
ATOM 619 O O . LYS A 1 72 ? -23.459 9.194 1.981 1.00 53.34 72 LYS A O 1
ATOM 624 N N . SER A 1 73 ? -24.399 7.193 1.558 1.00 51.81 73 SER A N 1
ATOM 625 C CA . SER A 1 73 ? -25.375 7.689 0.598 1.00 51.81 73 SER A CA 1
ATOM 626 C C . SER A 1 73 ? -26.179 8.782 1.297 1.00 51.81 73 SER A C 1
ATOM 628 O O . SER A 1 73 ? -26.973 8.487 2.195 1.00 51.81 73 SER A O 1
ATOM 630 N N . GLU A 1 74 ? -25.920 10.041 0.956 1.00 51.59 74 GLU A N 1
ATOM 631 C CA . GLU A 1 74 ? -26.790 11.133 1.346 1.00 51.59 74 GLU A CA 1
ATOM 632 C C . GLU A 1 74 ? -28.114 10.846 0.645 1.00 51.59 74 GLU A C 1
ATOM 634 O O . GLU A 1 74 ? -28.227 10.918 -0.580 1.00 51.59 74 GLU A O 1
ATOM 639 N N . ASN A 1 75 ? -29.099 10.399 1.424 1.00 49.41 75 ASN A N 1
ATOM 640 C CA . ASN A 1 75 ? -30.478 10.346 0.979 1.00 49.41 75 ASN A CA 1
ATOM 641 C C . ASN A 1 75 ? -30.888 11.792 0.690 1.00 49.41 75 ASN A C 1
ATOM 643 O O . ASN A 1 75 ? -31.342 12.501 1.584 1.00 49.41 75 ASN A O 1
ATOM 647 N N . ASN A 1 76 ? -30.690 12.235 -0.549 1.00 46.50 76 ASN A N 1
ATOM 648 C CA . ASN A 1 76 ? -31.314 13.440 -1.063 1.00 46.50 76 ASN A CA 1
ATOM 649 C C . ASN A 1 76 ? -32.813 13.148 -1.166 1.00 46.50 76 ASN A C 1
ATOM 651 O O . ASN A 1 76 ? -33.304 12.691 -2.197 1.00 46.50 76 ASN A O 1
ATOM 655 N N . GLU A 1 77 ? -33.530 13.354 -0.060 1.00 49.88 77 GLU A N 1
ATOM 656 C CA . GLU A 1 77 ? -34.978 13.495 -0.085 1.00 49.88 77 GLU A CA 1
ATOM 657 C C . GLU A 1 77 ? -35.303 14.679 -1.000 1.00 49.88 77 GLU A C 1
ATOM 659 O O . GLU A 1 77 ? -35.023 15.840 -0.693 1.00 49.88 77 GLU A O 1
ATOM 664 N N . GLU A 1 78 ? -35.855 14.351 -2.169 1.00 48.91 78 GLU A N 1
ATOM 665 C CA . GLU A 1 78 ? -36.466 15.289 -3.097 1.00 48.91 78 GLU A CA 1
ATOM 666 C C . GLU A 1 78 ? -37.469 16.169 -2.343 1.00 48.91 78 GLU A C 1
ATOM 668 O O . GLU A 1 78 ? -38.614 15.783 -2.099 1.00 48.91 78 GLU A O 1
ATOM 673 N N . SER A 1 79 ? -37.073 17.396 -2.019 1.00 47.75 79 SER A N 1
ATOM 674 C CA . SER A 1 79 ? -38.028 18.461 -1.738 1.00 47.75 79 SER A CA 1
ATOM 675 C C . SER A 1 79 ? -38.588 18.924 -3.081 1.00 47.75 79 SER A C 1
ATOM 677 O O . SER A 1 79 ? -38.086 19.851 -3.713 1.00 47.75 79 SER A O 1
ATOM 679 N N . LYS A 1 80 ? -39.623 18.217 -3.548 1.00 44.97 80 LYS A N 1
ATOM 680 C CA . LYS A 1 80 ? -40.516 18.704 -4.602 1.00 44.97 80 LYS A CA 1
ATOM 681 C C . LYS A 1 80 ? -41.207 19.968 -4.085 1.00 44.97 80 LYS A C 1
ATOM 683 O O . LYS A 1 80 ? -42.020 19.883 -3.165 1.00 44.97 80 LYS A O 1
ATOM 688 N N . GLN A 1 81 ? -40.829 21.116 -4.642 1.00 41.06 81 GLN A N 1
ATOM 689 C CA . GLN A 1 81 ? -41.664 22.320 -4.673 1.00 41.06 81 GLN A CA 1
ATOM 690 C C . GLN A 1 81 ? -42.707 22.198 -5.782 1.00 41.06 81 GLN A C 1
ATOM 692 O O . GLN A 1 81 ? -42.381 21.589 -6.828 1.00 41.06 81 GLN A O 1
#

Radius of gyration: 19.36 Å; chains: 1; bounding box: 55×44×50 Å

Sequence (81 aa):
MSGKKKKEELLPFIYVKVFLRDRQGKEDYFTTPIRLTEDEAHKYYVGRWWNMGIENDYLMLCYKIEILHPEKSENNEESKQ

Secondary structure (DSSP, 8-state):
---------PPPPEEEEEEEE-TT--EEEEEEEESS-HHHHHHHHTT-EEE--SSS--EEEEEEEEEEPPP----------

pLDDT: mean 84.61, std 18.84, range [41.06, 98.69]

Foldseek 3Di:
DDPDDPDDDQADWWKKKWWWAAPVGDIDIDIDIDRDDPVVVCVVQAQDWDQPDDPDGDTIGRHDMDIDDPPPPPPPPDPDD